Protein AF-A0A7V9PA80-F1 (afdb_monomer_lite)

Foldseek 3Di:
DDPVVVVVVVVLVPDDPVVVVVVVVVVVVVCVVPDPDPQDPVNVVVVVVVVVVVVVVVVCVVVVVD

pLDDT: mean 86.1, std 11.76, range [52.03, 96.75]

Structure (mmCIF, N/CA/C/O backbone):
data_AF-A0A7V9PA80-F1
#
_entry.id   AF-A0A7V9PA80-F1
#
loop_
_atom_site.group_PDB
_atom_site.id
_atom_site.type_symbol
_atom_site.label_atom_id
_atom_site.label_alt_id
_atom_site.label_comp_id
_atom_site.label_asym_id
_atom_site.label_entity_id
_atom_site.label_seq_id
_atom_site.pdbx_PDB_ins_code
_atom_site.Cartn_x
_atom_site.Cartn_y
_atom_site.Cartn_z
_atom_site.occupancy
_atom_site.B_iso_or_equiv
_atom_site.auth_seq_id
_atom_site.auth_comp_id
_atom_site.auth_asym_id
_atom_site.auth_atom_id
_atom_site.pdbx_PDB_model_num
ATOM 1 N N . MET A 1 1 ? 1.619 -6.784 17.235 1.00 62.59 1 MET A N 1
ATOM 2 C CA . MET A 1 1 ? 0.382 -6.026 16.939 1.00 62.59 1 MET A CA 1
ATOM 3 C C . MET A 1 1 ? -0.136 -5.419 18.225 1.00 62.59 1 MET A C 1
ATOM 5 O O . MET A 1 1 ? -0.072 -6.089 19.248 1.00 62.59 1 MET A O 1
ATOM 9 N N . THR A 1 2 ? -0.601 -4.172 18.195 1.00 92.00 2 THR A N 1
ATOM 10 C CA . THR A 1 2 ? -1.277 -3.567 19.354 1.00 92.00 2 THR A CA 1
ATOM 11 C C . THR A 1 2 ? -2.745 -4.001 19.379 1.00 92.00 2 THR A C 1
ATOM 13 O O . THR A 1 2 ? -3.287 -4.389 18.340 1.00 92.00 2 THR A O 1
ATOM 16 N N . THR A 1 3 ? -3.401 -3.909 20.541 1.00 88.56 3 THR A N 1
ATOM 17 C CA . THR A 1 3 ? -4.850 -4.154 20.677 1.00 88.56 3 THR A CA 1
ATOM 18 C C . THR A 1 3 ? -5.647 -3.318 19.674 1.00 88.56 3 THR A C 1
ATOM 20 O O . THR A 1 3 ? -6.519 -3.834 18.983 1.00 88.56 3 THR A O 1
ATOM 23 N N . THR A 1 4 ? -5.260 -2.054 19.495 1.00 92.00 4 THR A N 1
ATOM 24 C CA . THR A 1 4 ? -5.869 -1.134 18.530 1.00 92.00 4 THR A CA 1
ATOM 25 C C . THR A 1 4 ? -5.743 -1.628 17.088 1.00 92.00 4 THR A C 1
ATOM 27 O O . THR A 1 4 ? -6.720 -1.602 16.344 1.00 92.00 4 THR A O 1
ATOM 30 N N . THR A 1 5 ? -4.568 -2.122 16.677 1.00 90.62 5 THR A N 1
ATOM 31 C CA . THR A 1 5 ? -4.381 -2.673 15.323 1.00 90.62 5 THR A CA 1
ATOM 32 C C . THR A 1 5 ? -5.273 -3.893 15.093 1.00 90.62 5 THR A C 1
ATOM 34 O O . THR A 1 5 ? -5.838 -4.052 14.014 1.00 90.62 5 THR A O 1
ATOM 37 N N . GLN A 1 6 ? -5.429 -4.748 16.104 1.00 92.06 6 GLN A N 1
ATOM 38 C CA . GLN A 1 6 ? -6.258 -5.946 15.999 1.00 92.06 6 GLN A CA 1
ATOM 39 C C . GLN A 1 6 ? -7.744 -5.612 15.851 1.00 92.06 6 GLN A C 1
ATOM 41 O O . GLN A 1 6 ? -8.411 -6.150 14.969 1.00 92.06 6 GLN A O 1
ATOM 46 N N . GLU A 1 7 ? -8.242 -4.658 16.635 1.00 94.31 7 GLU A N 1
ATOM 47 C CA . GLU A 1 7 ? -9.625 -4.184 16.534 1.00 94.31 7 GLU A CA 1
ATOM 48 C C . GLU A 1 7 ? -9.944 -3.575 15.162 1.00 94.31 7 GLU A C 1
ATOM 50 O O . GLU A 1 7 ? -11.042 -3.775 14.637 1.00 94.31 7 GLU A O 1
ATOM 55 N N . ILE A 1 8 ? -8.996 -2.847 14.561 1.00 92.44 8 ILE A N 1
ATOM 56 C CA . ILE A 1 8 ? -9.155 -2.275 13.216 1.00 92.44 8 ILE A CA 1
ATOM 57 C C . ILE A 1 8 ? -9.293 -3.390 12.173 1.00 92.44 8 ILE A C 1
ATOM 59 O O . ILE A 1 8 ? -10.206 -3.340 11.347 1.00 92.44 8 ILE A O 1
ATOM 63 N N . ILE A 1 9 ? -8.446 -4.423 12.238 1.00 92.88 9 ILE A N 1
ATOM 64 C CA . ILE A 1 9 ? -8.499 -5.563 11.309 1.00 92.88 9 ILE A CA 1
ATOM 65 C C . ILE A 1 9 ? -9.811 -6.336 11.462 1.00 92.88 9 ILE A C 1
ATOM 67 O O . ILE A 1 9 ? -10.459 -6.665 10.467 1.00 92.88 9 ILE A O 1
ATOM 71 N N . GLU A 1 10 ? -10.244 -6.596 12.696 1.00 95.19 10 GLU A N 1
ATOM 72 C CA . GLU A 1 10 ? -11.499 -7.303 12.957 1.00 95.19 10 GLU A CA 1
ATOM 73 C C . GLU A 1 10 ? -12.722 -6.521 12.462 1.00 95.19 10 GLU A C 1
ATOM 75 O O . GLU A 1 10 ? -13.653 -7.116 11.911 1.00 95.19 10 GLU A O 1
ATOM 80 N N . LYS A 1 11 ? -12.723 -5.191 12.615 1.00 94.62 11 LYS A N 1
ATOM 81 C CA . LYS A 1 11 ? -13.781 -4.325 12.076 1.00 94.62 11 LYS A CA 1
ATOM 82 C C . LYS A 1 11 ? -13.766 -4.319 10.552 1.00 94.62 11 LYS A C 1
ATOM 84 O O . LYS A 1 11 ? -14.813 -4.542 9.951 1.00 94.62 11 LYS A O 1
ATOM 89 N N . PHE A 1 12 ? -12.596 -4.158 9.935 1.00 93.56 12 PHE A N 1
ATOM 90 C CA . PHE A 1 12 ? -12.436 -4.209 8.482 1.00 93.56 12 PHE A CA 1
ATOM 91 C C . PHE A 1 12 ? -12.934 -5.537 7.896 1.00 93.56 12 PHE A C 1
ATOM 93 O O . PHE A 1 12 ? -13.667 -5.550 6.909 1.00 93.56 12 PHE A O 1
ATOM 100 N N . ALA A 1 13 ? -12.616 -6.667 8.535 1.00 93.69 13 ALA A N 1
ATOM 101 C CA . ALA A 1 13 ? -13.030 -7.993 8.079 1.00 93.69 13 ALA A CA 1
ATOM 102 C C . ALA A 1 13 ? -14.559 -8.165 8.009 1.00 93.69 13 ALA A C 1
ATOM 104 O O . ALA A 1 13 ? -15.044 -8.928 7.168 1.00 93.69 13 ALA A O 1
ATOM 105 N N . ARG A 1 14 ? -15.316 -7.436 8.839 1.00 96.38 14 ARG A N 1
ATOM 106 C CA . ARG A 1 14 ? -16.786 -7.487 8.898 1.00 96.38 14 ARG A CA 1
ATOM 107 C C . ARG A 1 14 ? -17.481 -6.535 7.919 1.00 96.38 14 ARG A C 1
ATOM 109 O O . ARG A 1 14 ? -18.696 -6.627 7.775 1.00 96.38 14 ARG A O 1
ATOM 116 N N . LEU A 1 15 ? -16.741 -5.654 7.242 1.00 95.31 15 LEU A N 1
ATOM 117 C CA . LEU A 1 15 ? -17.318 -4.700 6.295 1.00 95.31 15 LEU A CA 1
ATOM 118 C C . LEU A 1 15 ? -17.844 -5.391 5.018 1.00 95.31 15 LEU A C 1
ATOM 120 O O . LEU A 1 15 ? -17.260 -6.389 4.561 1.00 95.31 15 LEU A O 1
ATOM 124 N N . PRO A 1 16 ? -18.900 -4.840 4.392 1.00 95.44 16 PRO A N 1
ATOM 125 C CA . PRO A 1 16 ? -19.295 -5.180 3.029 1.00 95.44 16 PRO A CA 1
ATOM 126 C C . PRO A 1 16 ? -18.151 -4.968 2.028 1.00 95.44 16 PRO A C 1
ATOM 128 O O . PRO A 1 16 ? -17.275 -4.129 2.223 1.00 95.44 16 PRO A O 1
ATOM 131 N N . ILE A 1 17 ? -18.172 -5.701 0.910 1.00 92.62 17 ILE A N 1
ATOM 132 C CA . ILE A 1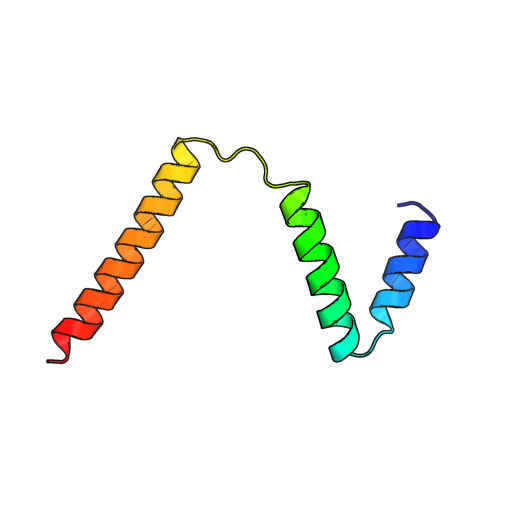 17 ? -17.114 -5.633 -0.118 1.00 92.62 17 ILE A CA 1
ATOM 133 C C . ILE A 1 17 ? -16.936 -4.208 -0.669 1.00 92.62 17 ILE A C 1
ATOM 135 O O . ILE A 1 17 ? -15.806 -3.796 -0.926 1.00 92.62 17 ILE A O 1
ATOM 139 N N . SER A 1 18 ? -18.026 -3.455 -0.834 1.00 92.31 18 SER A N 1
ATOM 140 C CA . SER A 1 18 ? -17.993 -2.060 -1.291 1.00 92.31 18 SER A CA 1
ATOM 141 C C . SER A 1 18 ? -17.189 -1.165 -0.348 1.00 92.31 18 SER A C 1
ATOM 143 O O . SER A 1 18 ? -16.295 -0.455 -0.794 1.00 92.31 18 SER A O 1
ATOM 145 N N . GLU A 1 19 ? -17.441 -1.269 0.955 1.00 92.94 19 GLU A N 1
ATOM 146 C CA . GLU A 1 19 ? -16.758 -0.480 1.985 1.00 92.94 19 GLU A CA 1
ATOM 147 C C . GLU A 1 19 ? -15.307 -0.939 2.180 1.00 92.94 19 GLU A C 1
ATOM 149 O O . GLU A 1 19 ? -14.408 -0.119 2.352 1.00 92.94 19 GLU A O 1
ATOM 154 N N . LYS A 1 20 ? -15.033 -2.248 2.062 1.00 93.19 20 LYS A N 1
ATOM 155 C CA . LYS A 1 20 ? -13.655 -2.770 2.069 1.00 93.19 20 LYS A CA 1
ATOM 156 C C . LYS A 1 20 ? -12.807 -2.170 0.954 1.00 93.19 20 LYS A C 1
ATOM 158 O O . LYS A 1 20 ? -11.639 -1.876 1.185 1.00 93.19 20 LYS A O 1
ATOM 163 N N . ARG A 1 21 ? -13.375 -2.004 -0.245 1.00 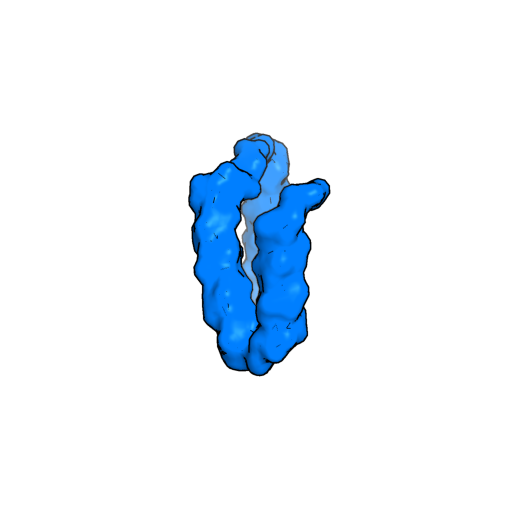90.88 21 ARG A N 1
ATOM 164 C CA . ARG A 1 21 ? -12.674 -1.390 -1.384 1.00 90.88 21 ARG A CA 1
ATOM 165 C C . ARG A 1 21 ? -12.353 0.078 -1.128 1.00 90.88 21 ARG A C 1
ATOM 167 O O . ARG A 1 21 ? -11.256 0.513 -1.457 1.00 90.88 21 ARG A O 1
ATOM 174 N N . GLU A 1 22 ? -13.274 0.813 -0.517 1.00 91.94 22 GLU A N 1
ATOM 175 C CA . GLU A 1 22 ? -13.065 2.217 -0.160 1.00 91.94 22 GLU A CA 1
ATOM 176 C C . GLU A 1 22 ? -11.950 2.370 0.884 1.00 91.94 22 GLU A C 1
ATOM 178 O O . GLU A 1 22 ? -11.002 3.126 0.676 1.00 91.94 22 GLU A O 1
ATOM 183 N N . VAL A 1 23 ? -11.989 1.565 1.949 1.00 91.81 23 VAL A N 1
ATOM 184 C CA . VAL A 1 23 ? -10.930 1.546 2.969 1.00 91.81 23 VAL A CA 1
ATOM 185 C C . VAL A 1 23 ? -9.586 1.117 2.373 1.00 91.81 23 VAL A C 1
ATOM 187 O O . VAL A 1 23 ? -8.570 1.750 2.651 1.00 91.81 23 VAL A O 1
ATOM 190 N N . ALA A 1 24 ? -9.563 0.092 1.515 1.00 88.62 24 ALA A N 1
ATOM 191 C CA . ALA A 1 24 ? -8.344 -0.338 0.836 1.00 88.62 24 ALA A CA 1
ATOM 192 C C . ALA A 1 24 ? -7.760 0.769 -0.053 1.00 88.62 24 ALA A C 1
ATOM 194 O O . ALA A 1 24 ? -6.552 0.962 -0.048 1.00 88.62 24 ALA A O 1
ATOM 195 N N . SER A 1 25 ? -8.594 1.534 -0.764 1.00 88.31 25 SER A N 1
ATOM 196 C CA . SER A 1 25 ? -8.129 2.660 -1.582 1.00 88.31 25 SER A CA 1
ATOM 197 C C . SER A 1 25 ? -7.467 3.753 -0.746 1.00 88.31 25 SER A C 1
ATOM 199 O O . SER A 1 25 ? -6.473 4.325 -1.186 1.00 88.31 25 SER A O 1
ATOM 201 N N . VAL A 1 26 ? -8.013 4.061 0.435 1.00 89.25 26 VAL A N 1
ATOM 202 C CA . VAL A 1 26 ? -7.433 5.064 1.338 1.00 89.25 26 VAL A CA 1
ATOM 203 C C . VAL A 1 26 ? -6.109 4.570 1.902 1.00 89.25 26 VAL A C 1
ATOM 205 O O . VAL A 1 26 ? -5.136 5.311 1.842 1.00 89.25 26 VAL A O 1
ATOM 208 N N . ILE A 1 27 ? -6.060 3.321 2.382 1.00 86.88 27 ILE A N 1
ATOM 209 C CA . ILE A 1 27 ? -4.830 2.712 2.902 1.00 86.88 27 ILE A CA 1
ATOM 210 C C . ILE A 1 27 ? -3.757 2.700 1.820 1.00 86.88 27 ILE A C 1
ATOM 212 O O . ILE A 1 27 ? -2.669 3.186 2.077 1.00 86.88 27 ILE A O 1
ATOM 216 N N . LEU A 1 28 ? -4.080 2.216 0.613 1.00 83.81 28 LEU A N 1
ATOM 217 C CA . LEU A 1 28 ? -3.141 2.153 -0.507 1.00 83.81 28 LEU A CA 1
ATOM 218 C C . LEU A 1 28 ? -2.574 3.532 -0.849 1.00 83.81 28 LEU A C 1
ATOM 220 O O . LEU A 1 28 ? -1.362 3.660 -0.993 1.00 83.81 28 LEU A O 1
ATOM 224 N N . ARG A 1 29 ? -3.428 4.561 -0.924 1.00 84.19 29 ARG A N 1
ATOM 225 C CA . ARG A 1 29 ? -2.995 5.943 -1.164 1.00 84.19 29 ARG A CA 1
ATOM 226 C C . ARG A 1 29 ? -2.030 6.438 -0.083 1.00 84.19 29 ARG A C 1
ATOM 228 O O . ARG A 1 29 ? -0.994 6.985 -0.429 1.00 84.19 29 ARG A O 1
ATOM 235 N N . ASP A 1 30 ? -2.349 6.210 1.188 1.00 81.25 30 ASP A N 1
ATOM 236 C CA . ASP A 1 30 ? -1.500 6.610 2.322 1.00 81.25 30 ASP A CA 1
ATOM 237 C C . ASP A 1 30 ? -0.168 5.837 2.336 1.00 81.25 30 ASP A C 1
ATOM 239 O O . ASP A 1 30 ? 0.895 6.410 2.562 1.00 81.25 30 ASP A O 1
ATOM 243 N N . THR A 1 31 ? -0.190 4.531 2.044 1.00 76.94 31 THR A N 1
ATOM 244 C CA . THR A 1 31 ? 1.031 3.707 1.984 1.00 76.94 31 THR A CA 1
ATOM 245 C C . THR A 1 31 ? 1.936 4.075 0.816 1.00 76.94 31 THR A C 1
ATOM 247 O O . THR A 1 31 ? 3.152 4.011 0.967 1.00 76.94 31 THR A O 1
ATOM 250 N N . LEU A 1 32 ? 1.380 4.513 -0.318 1.00 70.06 32 LEU A N 1
ATOM 251 C CA . LEU A 1 32 ? 2.174 5.015 -1.445 1.00 70.06 32 LEU A CA 1
ATOM 252 C C . LEU A 1 32 ? 2.932 6.300 -1.091 1.00 70.06 32 LEU A C 1
ATOM 254 O O . LEU A 1 32 ? 4.030 6.506 -1.592 1.00 70.06 32 LEU A O 1
ATOM 258 N N . GLU A 1 33 ? 2.378 7.141 -0.214 1.00 65.12 33 GLU A N 1
ATOM 259 C CA . GLU A 1 33 ? 3.068 8.339 0.284 1.00 65.12 33 GLU A CA 1
ATOM 260 C C . GLU A 1 33 ? 4.113 8.023 1.369 1.00 65.12 33 GLU A C 1
ATOM 262 O O . GLU A 1 33 ? 4.961 8.866 1.659 1.00 65.12 33 GLU A O 1
ATOM 267 N N . THR A 1 34 ? 4.076 6.825 1.964 1.00 63.25 34 THR A N 1
ATOM 268 C CA . THR A 1 34 ? 4.856 6.502 3.171 1.00 63.25 34 THR A CA 1
ATOM 269 C C . THR A 1 34 ? 5.978 5.481 2.936 1.00 63.25 34 THR A C 1
ATOM 271 O O . THR A 1 34 ? 6.999 5.551 3.615 1.00 63.25 34 THR A O 1
ATOM 274 N N . GLU A 1 35 ? 5.827 4.533 2.003 1.00 61.72 35 GLU A N 1
ATOM 275 C CA . GLU A 1 35 ? 6.730 3.374 1.888 1.00 61.72 35 GLU A CA 1
ATOM 276 C C . GLU A 1 35 ? 6.950 2.896 0.441 1.00 61.72 35 GLU A C 1
ATOM 278 O O . GLU A 1 35 ? 6.869 1.701 0.157 1.00 61.72 35 GLU A O 1
ATOM 283 N N . THR A 1 36 ? 7.271 3.784 -0.502 1.00 63.16 36 THR A N 1
ATOM 284 C CA . THR A 1 36 ? 8.037 3.309 -1.666 1.00 63.16 36 THR A CA 1
ATOM 285 C C . THR A 1 36 ? 9.501 3.221 -1.241 1.00 63.16 36 THR A C 1
ATOM 287 O O . THR A 1 36 ? 10.096 4.275 -1.003 1.00 63.16 36 THR A O 1
ATOM 290 N N . PRO A 1 37 ? 10.089 2.017 -1.077 1.00 68.75 37 PRO A N 1
ATOM 291 C CA . PRO A 1 37 ? 11.532 1.919 -0.896 1.00 68.75 37 PRO A CA 1
ATOM 292 C C . PRO A 1 37 ? 12.213 2.627 -2.067 1.00 68.75 37 PRO A C 1
ATOM 294 O O . PRO A 1 37 ? 11.696 2.581 -3.186 1.00 68.75 37 PRO A O 1
ATOM 297 N N . ASP A 1 38 ? 13.337 3.297 -1.801 1.00 70.06 38 ASP A N 1
ATOM 298 C CA . ASP A 1 38 ? 14.136 3.903 -2.863 1.00 70.06 38 ASP A CA 1
ATOM 299 C C . ASP A 1 38 ? 14.446 2.818 -3.896 1.00 70.06 38 ASP A C 1
ATOM 301 O O . ASP A 1 38 ? 15.129 1.833 -3.602 1.00 70.06 38 ASP A O 1
ATOM 305 N N . LEU A 1 39 ? 13.870 2.977 -5.083 1.00 76.38 39 LEU A N 1
ATOM 306 C CA . LEU A 1 39 ? 14.106 2.092 -6.206 1.00 76.38 39 LEU A CA 1
ATOM 307 C C . LEU A 1 39 ? 15.552 2.307 -6.641 1.00 76.38 39 LEU A C 1
ATOM 309 O O . LEU A 1 39 ? 15.940 3.440 -6.934 1.00 76.38 39 LEU A O 1
ATOM 313 N N . SER A 1 40 ? 16.357 1.247 -6.652 1.00 86.44 40 SER A N 1
ATOM 314 C CA . SER A 1 40 ? 17.723 1.374 -7.158 1.00 86.44 40 SER A CA 1
ATOM 315 C C . SER A 1 40 ? 17.710 1.707 -8.652 1.00 86.44 40 SER A C 1
ATOM 317 O O . SER A 1 40 ? 16.775 1.343 -9.366 1.00 86.44 40 SER A O 1
ATOM 319 N N . ASP A 1 41 ? 18.758 2.373 -9.141 1.00 89.44 41 ASP A N 1
ATOM 320 C CA . ASP A 1 41 ? 18.878 2.703 -10.567 1.00 89.44 41 ASP A CA 1
ATOM 321 C C . ASP A 1 41 ? 18.770 1.444 -11.445 1.00 89.44 41 ASP A C 1
ATOM 323 O O . ASP A 1 41 ? 18.107 1.468 -12.479 1.00 89.44 41 ASP A O 1
ATOM 327 N N . ASP A 1 42 ? 19.347 0.326 -10.996 1.00 93.75 42 ASP A N 1
ATOM 328 C CA . ASP A 1 42 ? 19.278 -0.959 -11.696 1.00 93.75 42 ASP A CA 1
ATOM 329 C C . ASP A 1 42 ? 17.839 -1.492 -11.773 1.00 93.75 42 ASP A C 1
ATOM 331 O O . ASP A 1 42 ? 17.390 -1.925 -12.835 1.00 93.75 42 ASP A O 1
ATOM 335 N N . GLU A 1 43 ? 17.082 -1.429 -10.672 1.00 90.31 43 GLU A N 1
ATOM 336 C CA . GLU A 1 43 ? 15.672 -1.829 -10.665 1.00 90.31 43 GLU A CA 1
ATOM 337 C C . GLU A 1 43 ? 14.817 -0.877 -11.504 1.00 90.31 43 GLU A C 1
ATOM 339 O O . GLU A 1 43 ? 13.905 -1.325 -12.195 1.00 90.31 43 GLU A O 1
ATOM 344 N N . PHE A 1 44 ? 15.100 0.426 -11.491 1.00 88.50 44 PHE A N 1
ATOM 345 C CA . PHE A 1 44 ? 14.390 1.392 -12.326 1.00 88.50 44 PHE A CA 1
ATOM 346 C C . PHE A 1 44 ? 14.610 1.125 -13.815 1.00 88.50 44 PHE A C 1
ATOM 348 O O . PHE A 1 44 ? 13.640 1.071 -14.571 1.00 88.50 44 PHE A O 1
ATOM 355 N N . ILE A 1 45 ? 15.862 0.906 -14.224 1.00 94.56 45 ILE A N 1
ATOM 356 C CA . ILE A 1 45 ? 16.219 0.581 -15.610 1.00 94.56 45 ILE A CA 1
ATOM 357 C C . ILE A 1 45 ? 15.550 -0.727 -16.032 1.00 94.56 45 ILE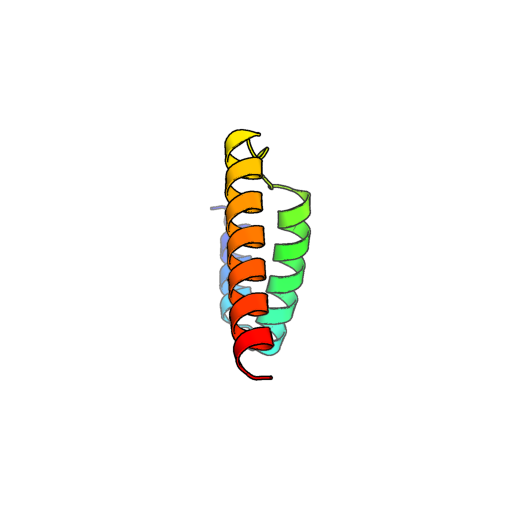 A C 1
ATOM 359 O O . ILE A 1 45 ? 14.892 -0.757 -17.068 1.00 94.56 45 ILE A O 1
ATOM 363 N N . PHE A 1 46 ? 15.643 -1.772 -15.208 1.00 93.75 46 PHE A N 1
ATOM 364 C CA . PHE A 1 46 ? 15.029 -3.066 -15.501 1.00 93.75 46 PHE A CA 1
ATOM 365 C C . PHE A 1 46 ? 13.507 -2.961 -15.680 1.00 93.75 46 PHE A C 1
ATOM 367 O O . PHE A 1 46 ? 12.956 -3.460 -16.658 1.00 93.75 46 PHE A O 1
ATOM 374 N N . ASN A 1 47 ? 12.818 -2.267 -14.767 1.00 91.88 47 ASN A N 1
ATOM 375 C CA . ASN A 1 47 ? 11.372 -2.069 -14.879 1.00 91.88 47 ASN A CA 1
ATOM 376 C C . ASN A 1 47 ? 11.001 -1.243 -1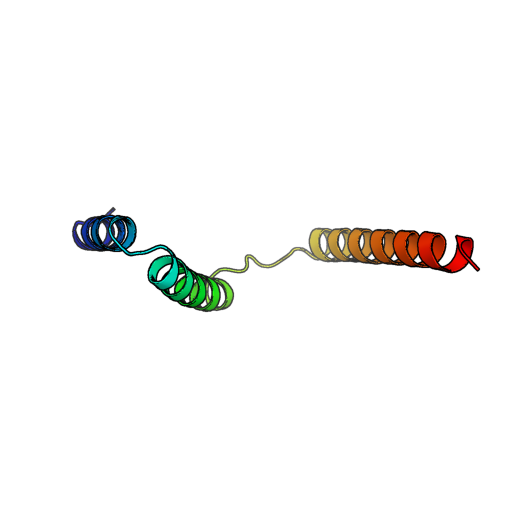6.120 1.00 91.88 47 ASN A C 1
ATOM 378 O O . ASN A 1 47 ? 9.985 -1.522 -16.754 1.00 91.88 47 ASN A O 1
ATOM 382 N N . ALA A 1 48 ? 11.802 -0.236 -16.481 1.00 94.69 48 ALA A N 1
ATOM 383 C CA . ALA A 1 48 ? 11.577 0.535 -17.697 1.00 94.69 48 ALA A CA 1
ATOM 384 C C . ALA A 1 48 ? 11.725 -0.337 -18.954 1.00 94.69 48 ALA A C 1
ATOM 386 O O . ALA A 1 48 ? 10.853 -0.287 -19.818 1.00 94.69 48 ALA A O 1
ATOM 387 N N . GLU A 1 49 ? 12.776 -1.157 -19.043 1.00 96.75 49 GLU A N 1
ATOM 388 C CA . GLU A 1 49 ? 12.993 -2.071 -20.172 1.00 96.75 49 GLU A CA 1
ATOM 389 C C . GLU A 1 49 ? 11.826 -3.048 -20.358 1.00 96.75 49 GLU A C 1
ATOM 391 O O . GLU A 1 49 ? 11.329 -3.176 -21.474 1.00 96.75 49 GLU A O 1
ATOM 396 N N . GLU A 1 50 ? 11.330 -3.667 -19.283 1.00 96.56 50 GLU A N 1
ATOM 397 C CA . GLU A 1 50 ? 10.177 -4.580 -19.349 1.00 96.56 50 GLU A CA 1
ATOM 398 C C . GLU A 1 50 ? 8.910 -3.875 -19.861 1.00 96.56 50 GLU A C 1
ATOM 400 O O . GLU A 1 50 ? 8.187 -4.420 -20.696 1.00 96.56 50 GLU A O 1
ATOM 405 N N . ILE A 1 51 ? 8.654 -2.639 -19.411 1.00 96.12 51 ILE A N 1
ATOM 406 C CA . ILE A 1 51 ? 7.501 -1.845 -19.866 1.00 96.12 51 ILE A CA 1
ATOM 407 C C . ILE A 1 51 ? 7.621 -1.504 -21.356 1.00 96.12 51 ILE A C 1
ATOM 409 O O . ILE A 1 51 ? 6.631 -1.599 -22.084 1.00 96.12 51 ILE A O 1
ATOM 413 N N . PHE A 1 52 ? 8.808 -1.102 -21.819 1.00 96.19 52 PHE A N 1
ATOM 414 C CA . PHE A 1 52 ? 9.035 -0.809 -23.235 1.00 96.19 52 PHE A CA 1
ATOM 415 C C . PHE A 1 52 ? 8.920 -2.067 -24.098 1.00 96.19 52 PHE A C 1
ATOM 417 O O . PHE A 1 52 ? 8.274 -2.021 -25.138 1.00 96.19 52 PHE A O 1
ATOM 424 N N . LEU A 1 53 ? 9.448 -3.203 -23.638 1.00 96.31 53 LEU A N 1
ATOM 425 C CA . LEU A 1 53 ? 9.340 -4.478 -24.346 1.00 96.31 53 LEU A CA 1
ATOM 426 C C . LEU A 1 53 ? 7.879 -4.940 -24.480 1.00 96.31 53 LEU A C 1
ATOM 428 O O . LEU A 1 53 ? 7.466 -5.418 -25.538 1.00 96.31 53 LEU A O 1
ATOM 432 N N . GLU A 1 54 ? 7.076 -4.792 -23.419 1.00 96.12 54 GLU A N 1
ATOM 433 C CA . GLU A 1 54 ? 5.639 -5.083 -23.482 1.00 96.12 54 GLU A CA 1
ATOM 434 C C . GLU A 1 54 ? 4.936 -4.153 -24.478 1.00 96.12 54 GLU A C 1
ATOM 436 O O . GLU A 1 54 ? 4.086 -4.603 -25.250 1.00 96.12 54 GLU A O 1
ATOM 441 N N . LEU A 1 55 ? 5.285 -2.863 -24.474 1.00 94.25 55 LEU A 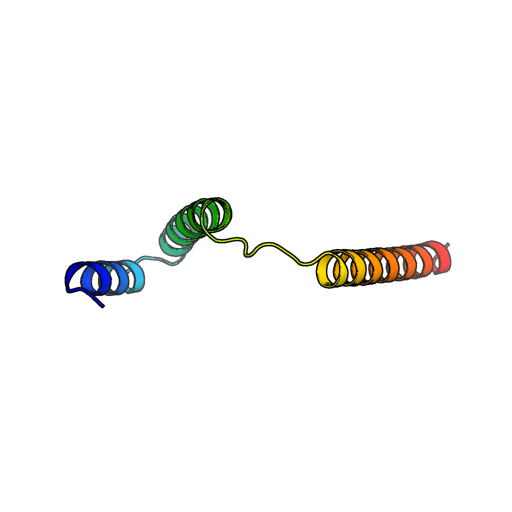N 1
ATOM 442 C CA . LEU A 1 55 ? 4.714 -1.888 -25.397 1.00 94.25 55 LEU A CA 1
ATOM 443 C C . LEU A 1 55 ? 5.036 -2.244 -26.853 1.00 94.25 55 LEU A C 1
ATOM 445 O O . LEU A 1 55 ? 4.107 -2.331 -27.653 1.00 94.25 55 LEU A O 1
ATOM 449 N N . ASP A 1 56 ? 6.298 -2.546 -27.160 1.00 95.06 56 ASP A N 1
ATOM 450 C CA . ASP A 1 56 ? 6.737 -2.977 -28.491 1.00 95.06 56 ASP A CA 1
ATOM 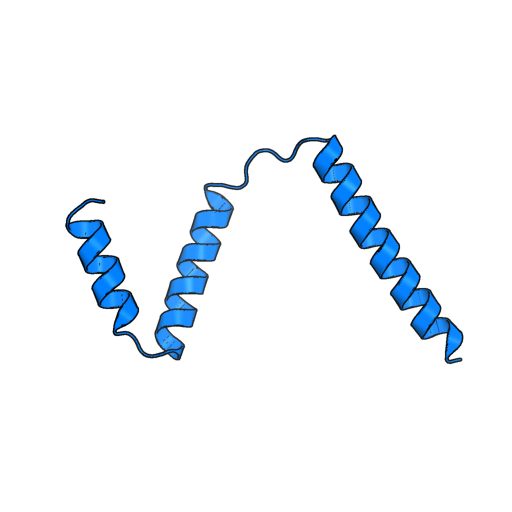451 C C . ASP A 1 56 ? 5.969 -4.229 -28.937 1.00 95.06 56 ASP A C 1
ATOM 453 O O . ASP A 1 56 ? 5.412 -4.269 -30.032 1.00 95.06 56 ASP A O 1
ATOM 457 N N . SER A 1 57 ? 5.833 -5.232 -28.061 1.00 93.06 57 SER A N 1
ATOM 458 C CA . SER A 1 57 ? 5.069 -6.446 -28.377 1.00 93.06 57 SER A CA 1
ATOM 459 C C . SER A 1 57 ? 3.597 -6.154 -28.683 1.00 93.06 57 SER A C 1
ATOM 461 O O . SER A 1 57 ? 2.994 -6.825 -29.527 1.00 93.06 57 SER A O 1
ATOM 463 N N . ARG A 1 58 ? 2.995 -5.180 -27.996 1.00 93.06 58 ARG A N 1
ATOM 464 C CA . ARG A 1 58 ? 1.606 -4.770 -28.234 1.00 93.06 58 ARG A CA 1
ATOM 465 C C . ARG A 1 58 ? 1.463 -3.994 -29.538 1.00 93.06 58 ARG A C 1
ATOM 467 O O . ARG A 1 58 ? 0.455 -4.175 -30.215 1.00 93.06 58 ARG A O 1
ATOM 474 N N . GLU A 1 59 ? 2.440 -3.162 -29.883 1.00 91.19 59 GLU A N 1
ATOM 475 C CA . GLU A 1 59 ? 2.487 -2.445 -31.158 1.00 91.19 59 GLU A CA 1
ATOM 476 C C . GLU A 1 59 ? 2.682 -3.413 -32.329 1.00 91.19 59 GLU A C 1
ATOM 478 O O . GLU A 1 59 ? 1.919 -3.359 -33.285 1.00 91.19 59 GLU A O 1
ATOM 483 N N . GLU A 1 60 ? 3.591 -4.383 -32.219 1.00 89.62 60 GLU A N 1
ATOM 484 C CA . GLU A 1 60 ? 3.769 -5.441 -33.222 1.00 89.62 60 GLU A CA 1
ATOM 485 C C . GLU A 1 60 ? 2.500 -6.280 -33.418 1.00 89.62 60 GLU A C 1
ATOM 487 O O . GLU A 1 60 ? 2.123 -6.596 -34.549 1.00 89.62 60 GLU A O 1
ATOM 492 N N . ALA A 1 61 ? 1.817 -6.634 -32.324 1.00 85.50 61 ALA A N 1
ATOM 493 C CA . ALA A 1 61 ? 0.551 -7.356 -32.392 1.00 85.50 61 ALA A CA 1
ATOM 494 C C . ALA A 1 61 ? -0.555 -6.525 -33.061 1.00 85.50 61 ALA A C 1
ATOM 496 O O . ALA A 1 61 ? -1.383 -7.081 -33.775 1.00 85.50 61 ALA A O 1
ATOM 497 N N . HIS A 1 62 ? -0.564 -5.208 -32.850 1.00 78.31 62 HIS A N 1
ATOM 498 C CA . HIS A 1 62 ? -1.540 -4.298 -33.442 1.00 78.31 62 HIS A CA 1
ATOM 499 C C . HIS A 1 62 ? -1.246 -4.003 -34.926 1.00 78.31 62 HIS A C 1
ATOM 501 O O . HIS A 1 62 ? -2.161 -3.976 -35.749 1.00 78.31 62 HIS A O 1
ATOM 507 N N . ASP A 1 63 ? 0.024 -3.838 -35.296 1.00 66.94 63 ASP A N 1
ATOM 508 C CA . ASP A 1 63 ? 0.447 -3.553 -36.671 1.00 66.94 63 ASP A CA 1
ATOM 509 C C . ASP A 1 63 ? 0.450 -4.807 -37.562 1.00 66.94 63 ASP A C 1
ATOM 511 O O . ASP A 1 63 ? 0.277 -4.706 -38.776 1.00 66.94 63 ASP A O 1
ATOM 515 N N . GLY A 1 64 ? 0.576 -6.004 -36.977 1.00 59.97 64 GLY A N 1
ATOM 516 C CA . GLY A 1 64 ? 0.459 -7.286 -37.679 1.00 59.97 64 GLY A CA 1
ATOM 517 C C . GLY A 1 64 ? -0.968 -7.674 -38.097 1.00 59.97 64 GLY A C 1
ATOM 518 O O . GLY A 1 64 ? -1.139 -8.651 -38.829 1.00 59.97 64 GLY A O 1
ATOM 519 N N . GLU A 1 65 ? -1.986 -6.931 -37.650 1.00 57.34 65 GLU A N 1
ATOM 520 C CA . GLU A 1 65 ? -3.404 -7.147 -37.977 1.00 57.34 65 GLU A CA 1
ATOM 521 C C . GLU A 1 65 ? -3.942 -6.203 -39.081 1.00 57.34 65 GLU A C 1
ATOM 523 O O . GLU A 1 65 ? -5.130 -6.280 -39.413 1.00 57.34 65 GLU A O 1
ATOM 528 N N . SER A 1 66 ? -3.094 -5.340 -39.670 1.00 52.03 66 SER A N 1
ATOM 529 C CA . SER A 1 66 ? -3.457 -4.375 -40.735 1.00 52.03 66 SER A CA 1
ATOM 530 C C . SER A 1 66 ? -3.093 -4.814 -42.157 1.00 52.03 66 SER A C 1
ATOM 532 O O . SER A 1 66 ? -1.997 -5.378 -42.368 1.00 52.03 66 SER A O 1
#

Radius of gyration: 20.0 Å; chains: 1; bounding box: 39×16×61 Å

Sequence (66 aa):
MTTTTQEIIEKFARLPISEKREVASVILRDTLETETPDLSDDEFIFNAEEIFLELDSREEAHDGES

Secondary structure (DSSP, 8-state):
--HHHHHHHHHHHTS-HHHHHHHHHHHHHHHHHH------HHHHHHHHHHHHHHHHHHHHHHHTT-